Protein AF-A0A940TNP8-F1 (afdb_monomer)

Foldseek 3Di:
DDDDDDDDDPPPPPPPPPPPPPVVPQDLQAQWDWDWDQDVPPGIDIDTGHPLWDWDWDDVDPPAFIWIWTAGNDDGQDIDTDTDDDDDVPPPCPQPAVVQVVVQQVVVVVCCVFFPDNHWDWDWDDDPFKIKIKTKTAGPDDDVPDDRIDMDMDMRGD

pLDDT: mean 83.56, std 18.57, range [38.38, 98.62]

Sequence (158 aa):
MNMTRKPATSVFIMALLVTLLIASIGSAGGQKAIRKYPIPEHGTLELNVPAPWKGEIHKPRENMPPTIMFNPAQGNDFQVMIIVLWGKTGDQDFNNQEKVRTFVEKDGQKLLPNISETKIVLTEIKGVSYSGYYFSVTDKAPNPGEYRYMTRGAIGVG

Secondary structure (DSSP, 8-state):
---PPPPP-------------------SS--EEEEEEEETTTEEEEEEEETTSEEEEE-SSTTS--EEEEE-SSSSS--EEEE---PPTT-TTTT-HHHHHHHHHHHHHTTTTTBS-SS---EEEE-SSEEEEEEEEEBSSPPTTS-SEEEEEEEEE-

Mean predicted aligned error: 10.86 Å

Solvent-accessible surface area (backbone atoms only — not comparable to full-atom values): 10170 Å² total; per-residue (Å²): 136,89,83,86,80,80,83,82,84,80,81,79,77,80,77,79,78,76,76,79,76,72,72,73,78,72,54,89,80,47,68,68,40,81,45,78,43,81,38,87,101,72,53,66,52,75,44,83,39,48,55,67,47,44,74,48,77,48,61,93,46,96,91,48,61,46,33,38,36,37,33,47,74,64,83,73,91,50,77,46,78,45,70,58,82,81,58,62,93,87,49,82,63,58,59,33,66,68,56,43,44,52,51,40,51,58,57,46,60,71,42,46,91,54,31,68,51,94,68,82,63,80,44,80,43,82,55,98,73,34,42,32,30,32,36,72,51,36,48,67,75,56,57,93,93,54,74,46,67,48,74,52,60,46,68,32,71,126

Nearest PDB structures (foldseek):
  5iul-assembly1_B  TM=5.927E-01  e=4.037E+00  Bacillus subtilis subsp. subtilis str. 168
  5iuk-assembly2_E  TM=5.928E-01  e=5.627E+00  Bacillus subtilis subsp. subtilis str. 168
  3ehh-assembly1_A  TM=6.155E-01  e=7.422E+00  Bacillus subtilis
  3ehh-assembly1_B  TM=5.331E-01  e=5.324E+00  Bacillus subtilis
  6p4x-assembly3_C  TM=2.280E-01  e=6.286E+00  Saccharomyces cerev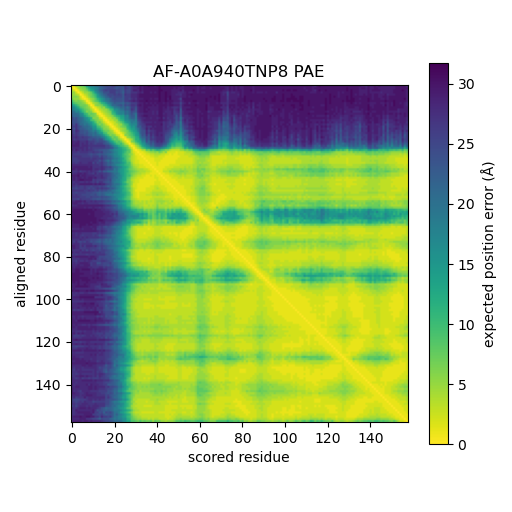isiae S288C

Structure (mmCIF, N/CA/C/O backbone):
data_AF-A0A940TNP8-F1
#
_entry.id   AF-A0A940TNP8-F1
#
loop_
_atom_site.group_PDB
_atom_site.id
_atom_site.type_symbol
_atom_site.label_atom_id
_atom_site.label_alt_id
_atom_site.label_comp_id
_atom_site.label_asym_id
_atom_site.label_entity_id
_atom_site.label_seq_id
_atom_site.pdbx_PDB_ins_code
_atom_site.Cartn_x
_atom_site.Cartn_y
_atom_site.Cartn_z
_atom_site.occupancy
_atom_site.B_iso_or_equiv
_atom_site.auth_seq_id
_atom_site.auth_comp_id
_atom_site.auth_asym_id
_atom_site.auth_atom_id
_atom_site.pdbx_PDB_model_num
ATOM 1 N N . MET A 1 1 ? -17.071 -84.063 44.717 1.00 42.75 1 MET A N 1
ATOM 2 C CA . MET A 1 1 ? -15.631 -83.946 44.409 1.00 42.75 1 MET A CA 1
ATOM 3 C C . MET A 1 1 ? -15.449 -82.690 43.572 1.00 42.75 1 MET A C 1
ATOM 5 O O . MET A 1 1 ? -15.920 -82.644 42.444 1.00 42.75 1 MET A O 1
ATOM 9 N N . ASN A 1 2 ? -14.925 -81.637 44.201 1.00 38.38 2 ASN A N 1
ATOM 10 C CA . ASN A 1 2 ? -14.745 -80.299 43.634 1.00 38.38 2 ASN A CA 1
ATOM 11 C C . ASN A 1 2 ? -13.625 -80.284 42.593 1.00 38.38 2 ASN A C 1
ATOM 13 O O . ASN A 1 2 ? -12.558 -80.825 42.863 1.00 38.38 2 ASN A O 1
ATOM 17 N N . MET A 1 3 ? -13.811 -79.553 41.492 1.00 41.44 3 MET A N 1
ATOM 18 C CA . MET A 1 3 ? -12.703 -78.863 40.825 1.00 41.44 3 MET A CA 1
ATOM 19 C C . MET A 1 3 ? -13.227 -77.656 40.041 1.00 41.44 3 MET A C 1
ATOM 21 O O . MET A 1 3 ? -13.706 -77.743 38.913 1.00 41.44 3 MET A O 1
ATOM 25 N N . THR A 1 4 ? -13.153 -76.515 40.715 1.00 50.84 4 THR A N 1
ATOM 26 C CA . THR A 1 4 ? -13.449 -75.160 40.255 1.00 50.84 4 THR A CA 1
ATOM 27 C C . THR A 1 4 ? -12.391 -74.724 39.234 1.00 50.84 4 THR A C 1
ATOM 29 O O . THR A 1 4 ? -11.201 -74.685 39.547 1.00 50.84 4 THR A O 1
ATOM 32 N N . ARG A 1 5 ? -12.803 -74.394 38.003 1.00 55.12 5 ARG A N 1
ATOM 33 C CA . ARG A 1 5 ? -11.928 -73.791 36.982 1.00 55.12 5 ARG A CA 1
ATOM 34 C C . ARG A 1 5 ? -11.797 -72.285 37.244 1.00 55.12 5 ARG A C 1
ATOM 36 O O . ARG A 1 5 ? -12.799 -71.600 37.416 1.00 55.12 5 ARG A O 1
ATOM 43 N N . LYS A 1 6 ? -10.557 -71.789 37.294 1.00 51.50 6 LYS A N 1
ATOM 44 C CA . LYS A 1 6 ? -10.220 -70.364 37.465 1.00 51.50 6 LYS A CA 1
ATOM 45 C C . LYS A 1 6 ? -10.647 -69.550 36.227 1.00 51.50 6 LYS A C 1
ATOM 47 O O . LYS A 1 6 ? -10.463 -70.049 35.117 1.00 51.50 6 LYS A O 1
ATOM 52 N N . PRO A 1 7 ? -11.152 -68.314 36.381 1.00 50.50 7 PRO A N 1
ATOM 53 C CA . PRO A 1 7 ? -11.416 -67.430 35.251 1.00 50.50 7 PRO A CA 1
ATOM 54 C C . PRO A 1 7 ? -10.108 -66.826 34.721 1.00 50.50 7 PRO A C 1
ATOM 56 O O . PRO A 1 7 ? -9.271 -66.354 35.491 1.00 50.50 7 PRO A O 1
ATOM 59 N N . ALA A 1 8 ? -9.934 -66.852 33.400 1.00 47.62 8 ALA A N 1
ATOM 60 C CA . ALA A 1 8 ? -8.864 -66.144 32.713 1.00 47.62 8 ALA A CA 1
ATOM 61 C C . ALA A 1 8 ? -9.221 -64.654 32.639 1.00 47.62 8 ALA A C 1
ATOM 63 O O . ALA A 1 8 ? -10.242 -64.273 32.069 1.00 47.62 8 ALA A O 1
ATOM 64 N N . THR A 1 9 ? -8.393 -63.815 33.251 1.00 42.09 9 THR A N 1
ATOM 65 C CA . THR A 1 9 ? -8.522 -62.359 33.245 1.00 42.09 9 THR A CA 1
ATOM 66 C C . THR A 1 9 ? -8.138 -61.833 31.861 1.00 42.09 9 THR A C 1
ATOM 68 O O . THR A 1 9 ? -6.959 -61.720 31.531 1.00 42.09 9 THR A O 1
ATOM 71 N N . SER A 1 10 ? -9.131 -61.533 31.024 1.00 43.47 10 SER A N 1
ATOM 72 C CA . SER A 1 10 ? -8.930 -60.807 29.769 1.00 43.47 10 SER A CA 1
ATOM 73 C C . SER A 1 10 ? -8.563 -59.356 30.079 1.00 43.47 10 SER A C 1
ATOM 75 O O . SER A 1 10 ? -9.418 -58.537 30.409 1.00 43.47 10 SER A O 1
ATOM 77 N N . VAL A 1 11 ? -7.273 -59.041 29.990 1.00 44.12 11 VAL A N 1
ATOM 78 C CA . VAL A 1 11 ? -6.763 -57.668 30.016 1.00 44.12 11 VAL A CA 1
ATOM 79 C C . VAL A 1 11 ? -7.155 -57.008 28.692 1.00 44.12 11 VAL A C 1
ATOM 81 O O . VAL A 1 11 ? -6.503 -57.199 27.668 1.00 44.12 11 VAL A O 1
ATOM 84 N N . PHE A 1 12 ? -8.262 -56.265 28.698 1.00 42.12 12 PHE A N 1
ATOM 85 C CA . PHE A 1 12 ? -8.633 -55.367 27.607 1.00 42.12 12 PHE A CA 1
ATOM 86 C C . PHE A 1 12 ? -7.661 -54.181 27.630 1.00 42.12 12 PHE A C 1
ATOM 88 O O . PHE A 1 12 ? -7.804 -53.251 28.424 1.00 42.12 12 PHE A O 1
ATOM 95 N N . ILE A 1 13 ? -6.624 -54.238 26.794 1.00 47.47 13 ILE A N 1
ATOM 96 C CA . ILE A 1 13 ? -5.728 -53.107 26.552 1.00 47.47 13 ILE A CA 1
ATOM 97 C C . ILE A 1 13 ? -6.548 -52.047 25.815 1.00 47.47 13 ILE A C 1
ATOM 99 O O . ILE A 1 13 ? -6.794 -52.138 24.614 1.00 47.47 13 ILE A O 1
ATOM 103 N N . MET A 1 14 ? -7.008 -51.056 26.573 1.00 40.34 14 MET A N 1
ATOM 104 C CA . MET A 1 14 ? -7.611 -49.826 26.082 1.00 40.34 14 MET A CA 1
ATOM 105 C C . MET A 1 14 ? -6.531 -49.032 25.336 1.00 40.34 14 MET A C 1
ATOM 107 O O . MET A 1 14 ? -5.849 -48.187 25.911 1.00 40.34 14 MET A O 1
ATOM 111 N N . ALA A 1 15 ? -6.327 -49.347 24.056 1.00 45.19 15 ALA A N 1
ATOM 112 C CA . ALA A 1 15 ? -5.528 -48.534 23.151 1.00 45.19 15 ALA A CA 1
ATOM 113 C C . ALA A 1 15 ? -6.305 -47.241 22.870 1.00 45.19 15 ALA A C 1
ATOM 115 O O . ALA A 1 15 ? -7.097 -47.151 21.933 1.00 45.19 15 ALA A O 1
ATOM 116 N N . LEU A 1 16 ? -6.115 -46.256 23.749 1.00 41.31 16 LEU A N 1
ATOM 117 C CA . LEU A 1 16 ? -6.561 -44.882 23.582 1.00 41.31 16 LEU A CA 1
ATOM 118 C C . LEU A 1 16 ? -5.819 -44.297 22.371 1.00 41.31 16 LEU A C 1
ATOM 120 O O . LEU A 1 16 ? -4.734 -43.731 22.491 1.00 41.31 16 LEU A O 1
ATOM 124 N N . LEU A 1 17 ? -6.383 -44.497 21.183 1.00 42.88 17 LEU A N 1
ATOM 125 C CA . LEU A 1 17 ? -5.919 -43.900 19.940 1.00 42.88 17 LEU A CA 1
ATOM 126 C C . LEU A 1 17 ? -6.333 -42.424 19.978 1.00 42.88 17 LEU A C 1
ATOM 128 O O . LEU A 1 17 ? -7.352 -42.018 19.428 1.00 42.88 17 LEU A O 1
ATOM 132 N N . VAL A 1 18 ? -5.564 -41.628 20.725 1.00 47.25 18 VAL A N 1
ATOM 133 C CA . VAL A 1 18 ? -5.615 -40.167 20.685 1.00 47.25 18 VAL A CA 1
ATOM 134 C C . VAL A 1 18 ? -5.100 -39.769 19.307 1.00 47.25 18 VAL A C 1
ATOM 136 O O . VAL A 1 18 ? -3.919 -39.486 19.119 1.00 47.25 18 VAL A O 1
ATOM 139 N N . THR A 1 19 ? -5.975 -39.803 18.301 1.00 50.22 19 THR A N 1
ATOM 140 C CA . THR A 1 19 ? -5.763 -39.048 17.070 1.00 50.22 19 THR A CA 1
ATOM 141 C C . THR A 1 19 ? -5.685 -37.590 17.474 1.00 50.22 19 THR A C 1
ATOM 143 O O . THR A 1 19 ? -6.694 -36.934 17.734 1.00 50.22 19 THR A O 1
ATOM 146 N N . LEU A 1 20 ? -4.448 -37.121 17.568 1.0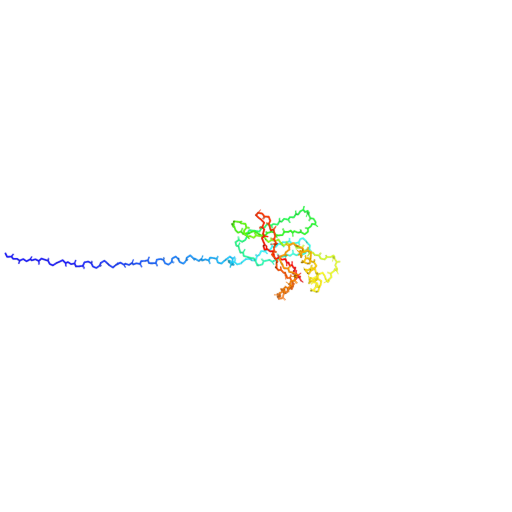0 46.88 20 LEU A N 1
ATOM 147 C CA . LEU A 1 20 ? -4.061 -35.732 17.643 1.00 46.88 20 LEU A CA 1
ATOM 148 C C . LEU A 1 20 ? -4.585 -35.052 16.364 1.00 46.88 20 LEU A C 1
ATOM 150 O O . LEU A 1 20 ? -3.876 -34.919 15.370 1.00 46.88 20 LEU A O 1
ATOM 154 N N . LEU A 1 21 ? -5.855 -34.644 16.365 1.00 47.34 21 LEU A N 1
ATOM 155 C CA . LEU A 1 21 ? -6.344 -33.585 15.492 1.00 47.34 21 LEU A CA 1
ATOM 156 C C . LEU A 1 21 ? -5.686 -32.301 15.996 1.00 47.34 21 LEU A C 1
ATOM 158 O O . LEU A 1 21 ? -6.301 -31.473 16.664 1.00 47.34 21 LEU A O 1
ATOM 162 N N . ILE A 1 22 ? -4.397 -32.145 15.689 1.00 50.75 22 ILE A N 1
ATOM 163 C CA . ILE A 1 22 ? -3.828 -30.818 15.535 1.00 50.75 22 ILE A CA 1
ATOM 164 C C . ILE A 1 22 ? -4.573 -30.263 14.326 1.00 50.75 22 ILE A C 1
ATOM 166 O O . ILE A 1 22 ? -4.172 -30.461 13.182 1.00 50.75 22 ILE A O 1
ATOM 170 N N . ALA A 1 23 ? -5.722 -29.639 14.582 1.00 49.34 23 ALA A N 1
ATOM 171 C CA . ALA A 1 23 ? -6.272 -28.676 13.662 1.00 49.34 23 ALA A CA 1
ATOM 172 C C . ALA A 1 23 ? -5.162 -27.646 13.498 1.00 49.34 23 ALA A C 1
ATOM 174 O O . ALA A 1 23 ? -4.888 -26.859 14.406 1.00 49.34 23 ALA A O 1
ATOM 175 N N . SER A 1 24 ? -4.445 -27.736 12.382 1.00 49.94 24 SER A N 1
ATOM 176 C CA . SER A 1 24 ? -3.542 -26.701 11.930 1.00 49.94 24 SER A CA 1
ATOM 177 C C . SER A 1 24 ? -4.398 -25.448 11.906 1.00 49.94 24 SER A C 1
ATOM 179 O O . SER A 1 24 ? -5.233 -25.280 11.017 1.00 49.94 24 SER A O 1
ATOM 181 N N . ILE A 1 25 ? -4.256 -24.601 12.924 1.00 52.94 25 ILE A N 1
ATOM 182 C CA . ILE A 1 25 ? -4.746 -23.236 12.871 1.00 52.94 25 ILE A CA 1
ATOM 183 C C . ILE A 1 25 ? -3.908 -22.637 11.753 1.00 52.94 25 ILE A C 1
ATOM 185 O O . ILE A 1 25 ? -2.760 -22.240 11.955 1.00 52.94 25 ILE A O 1
ATOM 189 N N . GLY A 1 26 ? -4.429 -22.742 10.531 1.00 47.91 26 GLY A N 1
ATOM 190 C CA . GLY A 1 26 ? -3.811 -22.197 9.349 1.00 47.91 26 GLY A CA 1
ATOM 191 C C . GLY A 1 26 ? -3.699 -20.716 9.613 1.00 47.91 26 GLY A C 1
ATOM 192 O O . GLY A 1 26 ? -4.697 -20.001 9.564 1.00 47.91 26 GLY A O 1
ATOM 193 N N . SER A 1 27 ? -2.493 -20.266 9.959 1.00 51.41 27 SER A N 1
ATOM 194 C CA . SER A 1 27 ? -2.184 -18.849 9.944 1.00 51.41 27 SER A CA 1
ATOM 195 C C . SER A 1 27 ? -2.668 -18.321 8.603 1.00 51.41 27 SER A C 1
ATOM 197 O O . SER A 1 27 ? -2.347 -18.894 7.561 1.00 51.41 27 SER A O 1
ATOM 199 N N . ALA A 1 28 ? -3.424 -17.225 8.618 1.00 55.06 28 ALA A N 1
ATOM 200 C CA . ALA A 1 28 ? -3.859 -16.541 7.403 1.00 55.06 28 ALA A CA 1
ATOM 201 C C . ALA A 1 28 ? -2.677 -16.178 6.465 1.00 55.06 28 ALA A C 1
ATOM 203 O O . ALA A 1 28 ? -2.882 -15.862 5.296 1.00 55.06 28 ALA A O 1
ATOM 204 N N . GLY A 1 29 ? -1.428 -16.298 6.942 1.00 54.88 29 GLY A N 1
ATOM 205 C CA . GLY A 1 29 ? -0.207 -16.420 6.142 1.00 54.88 29 GLY A CA 1
ATOM 206 C C . GLY A 1 29 ? 0.037 -17.829 5.582 1.00 54.88 29 GLY A C 1
ATOM 207 O O . GLY A 1 29 ? 1.097 -18.402 5.822 1.00 54.88 29 GLY A O 1
ATOM 208 N N . GLY A 1 30 ? -0.934 -18.388 4.853 1.00 63.88 30 GLY A N 1
ATOM 209 C CA . GLY A 1 30 ? -0.783 -19.664 4.144 1.00 63.88 30 GLY A CA 1
ATOM 210 C C . GLY A 1 30 ? 0.316 -19.633 3.069 1.00 63.88 30 GLY A C 1
ATOM 211 O O . GLY A 1 30 ? 0.894 -18.581 2.785 1.00 63.88 30 GLY A O 1
ATOM 212 N N . GLN A 1 31 ? 0.590 -20.795 2.457 1.00 86.00 31 GLN A N 1
ATOM 213 C CA . GLN A 1 31 ? 1.526 -20.945 1.332 1.00 86.00 31 GLN A CA 1
ATOM 214 C C . GLN A 1 31 ? 1.372 -19.781 0.345 1.00 86.00 31 GLN A C 1
ATOM 216 O O . GLN A 1 31 ? 0.259 -19.474 -0.080 1.00 86.00 31 GLN A O 1
ATOM 221 N N . LYS A 1 32 ? 2.472 -19.108 0.000 1.00 91.88 32 LYS A N 1
ATOM 222 C CA . LYS A 1 32 ? 2.451 -18.020 -0.982 1.00 91.88 32 LYS A CA 1
ATOM 223 C C . LYS A 1 32 ? 2.675 -18.557 -2.392 1.00 91.88 32 LYS A C 1
ATOM 225 O O . LYS A 1 32 ? 3.301 -19.600 -2.571 1.00 91.88 32 LYS A O 1
ATOM 230 N N . ALA A 1 33 ? 2.172 -17.830 -3.379 1.00 93.56 33 ALA A N 1
ATOM 231 C CA . ALA A 1 33 ? 2.376 -18.110 -4.789 1.00 93.56 33 ALA A CA 1
ATOM 232 C C . ALA A 1 33 ? 2.698 -16.814 -5.541 1.00 93.56 33 ALA A C 1
ATOM 234 O O . ALA A 1 33 ? 2.121 -15.758 -5.262 1.00 93.56 33 ALA A O 1
ATOM 235 N N . ILE A 1 34 ? 3.596 -16.912 -6.522 1.00 95.62 34 ILE A N 1
ATOM 236 C CA . ILE A 1 34 ? 3.890 -15.813 -7.443 1.00 95.62 34 ILE A CA 1
ATOM 237 C C . ILE A 1 34 ? 2.750 -15.726 -8.458 1.00 95.62 34 ILE A C 1
ATOM 239 O O . ILE A 1 34 ? 2.492 -16.678 -9.195 1.00 95.62 34 ILE A O 1
ATOM 243 N N . ARG A 1 35 ? 2.073 -14.578 -8.507 1.00 94.00 35 ARG A N 1
ATOM 244 C CA . ARG A 1 35 ? 1.070 -14.245 -9.525 1.00 94.00 35 ARG A CA 1
ATOM 245 C C . ARG A 1 35 ? 1.642 -13.223 -10.489 1.00 94.00 35 ARG A C 1
ATOM 247 O O . ARG A 1 35 ? 2.266 -12.260 -10.052 1.00 94.00 35 ARG A O 1
ATOM 254 N N . LYS A 1 36 ? 1.413 -13.435 -11.783 1.00 93.38 36 LYS A N 1
ATOM 255 C CA . LYS A 1 36 ? 1.946 -12.599 -12.860 1.00 93.38 36 LYS A CA 1
ATOM 256 C C . LYS A 1 36 ? 0.820 -11.829 -13.535 1.00 93.38 36 LYS A C 1
ATOM 258 O O . LYS A 1 36 ? -0.191 -12.422 -13.904 1.00 93.38 36 LYS A O 1
ATOM 263 N N . TYR A 1 37 ? 1.019 -10.531 -13.710 1.00 89.94 37 TYR A N 1
ATOM 264 C CA . TYR A 1 37 ? 0.054 -9.619 -14.309 1.00 89.94 37 TYR A CA 1
ATOM 265 C C . TYR A 1 37 ? 0.725 -8.867 -15.462 1.00 89.94 37 TYR A C 1
ATOM 267 O O . TYR A 1 37 ? 1.591 -8.029 -15.203 1.00 89.94 37 TYR A O 1
ATOM 275 N N . PRO A 1 38 ? 0.377 -9.154 -16.728 1.00 87.75 38 PRO A N 1
ATOM 276 C CA . PRO A 1 38 ? 0.929 -8.419 -17.856 1.00 87.75 38 PRO A CA 1
ATOM 277 C C . PRO A 1 38 ? 0.391 -6.986 -17.851 1.00 87.75 38 PRO A C 1
ATOM 279 O O . PRO A 1 38 ? -0.824 -6.761 -17.811 1.00 87.75 38 PRO A O 1
ATOM 282 N N . ILE A 1 39 ? 1.307 -6.025 -17.889 1.00 84.31 39 ILE A N 1
ATOM 283 C CA . ILE A 1 39 ? 1.015 -4.598 -17.970 1.00 84.31 39 ILE A CA 1
ATOM 284 C C . ILE A 1 39 ? 1.349 -4.172 -19.403 1.00 84.31 39 ILE A C 1
ATOM 286 O O . ILE A 1 39 ? 2.522 -4.239 -19.781 1.00 84.31 39 ILE A O 1
ATOM 290 N N . PRO A 1 40 ? 0.346 -3.804 -20.227 1.00 80.56 40 PRO A N 1
ATOM 291 C CA . PRO A 1 40 ? 0.572 -3.432 -21.623 1.00 80.56 40 PRO A CA 1
ATOM 292 C C . PRO A 1 40 ? 1.709 -2.419 -21.741 1.00 80.56 40 PRO A C 1
ATOM 294 O O . PRO A 1 40 ? 1.726 -1.455 -20.987 1.00 80.56 40 PRO A O 1
ATOM 297 N N . GLU A 1 41 ? 2.675 -2.685 -22.624 1.00 83.81 41 GLU A N 1
ATOM 298 C CA . GLU A 1 41 ? 3.842 -1.821 -22.894 1.00 83.81 41 GLU A CA 1
ATOM 299 C C . GLU A 1 41 ? 4.814 -1.591 -21.714 1.00 83.81 41 GLU A C 1
ATOM 301 O O . GLU A 1 41 ? 5.855 -0.961 -21.888 1.00 83.81 41 GLU A O 1
ATOM 306 N N . HIS A 1 42 ? 4.543 -2.163 -20.534 1.00 84.56 42 HIS A N 1
ATOM 307 C CA . HIS A 1 42 ? 5.316 -1.938 -19.304 1.00 84.56 42 HIS A CA 1
ATOM 308 C C . HIS A 1 42 ? 5.818 -3.233 -18.639 1.00 84.56 42 HIS A C 1
ATOM 310 O O . HIS A 1 42 ? 6.340 -3.209 -17.527 1.00 84.56 42 HIS A O 1
ATOM 316 N N . GLY A 1 43 ? 5.689 -4.377 -19.317 1.00 87.50 43 GLY A N 1
ATOM 317 C CA . GLY A 1 43 ? 6.230 -5.660 -18.868 1.00 87.50 43 GLY A CA 1
ATOM 318 C C . GLY A 1 43 ? 5.243 -6.485 -18.042 1.00 87.50 43 GLY A C 1
ATOM 319 O O . GLY A 1 43 ? 4.055 -6.558 -18.347 1.00 87.50 43 GLY A O 1
ATOM 320 N N . THR A 1 44 ? 5.741 -7.197 -17.032 1.00 91.00 44 THR A N 1
ATOM 321 C CA . THR A 1 44 ? 4.928 -8.071 -16.173 1.00 91.00 44 THR A CA 1
ATOM 322 C C . THR A 1 44 ? 5.170 -7.729 -14.715 1.00 91.00 44 THR A C 1
ATOM 324 O O . THR A 1 44 ? 6.301 -7.791 -14.244 1.00 91.00 44 THR A O 1
ATOM 327 N N . LEU A 1 45 ? 4.098 -7.414 -13.990 1.00 90.94 45 LEU A N 1
ATOM 328 C CA . LEU A 1 45 ? 4.138 -7.271 -12.543 1.00 90.94 45 LEU A CA 1
ATOM 329 C C . LEU A 1 45 ? 4.027 -8.654 -11.895 1.00 90.94 45 LEU A C 1
ATOM 331 O O . LEU A 1 45 ? 3.048 -9.373 -12.109 1.00 90.94 45 LEU A O 1
ATOM 335 N N . GLU A 1 46 ? 5.012 -9.011 -11.077 1.00 93.25 46 GLU A N 1
ATOM 336 C CA . GLU A 1 46 ? 5.005 -10.241 -10.288 1.00 93.25 46 GLU A CA 1
ATOM 337 C C . GLU A 1 46 ? 4.732 -9.932 -8.815 1.00 93.25 46 GLU A C 1
ATOM 339 O O . GLU A 1 46 ? 5.402 -9.104 -8.202 1.00 93.25 46 GLU A O 1
ATOM 344 N N . LEU A 1 47 ? 3.742 -10.610 -8.232 1.00 93.06 47 LEU A N 1
ATOM 345 C CA . LEU A 1 47 ? 3.342 -10.426 -6.839 1.00 93.06 47 LEU A CA 1
ATOM 346 C C . LEU A 1 47 ? 3.409 -11.753 -6.085 1.00 93.06 47 LEU A C 1
ATOM 348 O O . LEU A 1 47 ? 2.739 -12.718 -6.455 1.00 93.06 47 LEU A O 1
ATOM 352 N N . ASN A 1 48 ? 4.178 -11.790 -4.996 1.00 93.06 48 ASN A N 1
ATOM 353 C CA . ASN A 1 48 ? 4.251 -12.936 -4.090 1.00 93.06 48 ASN A CA 1
ATOM 354 C C . ASN A 1 48 ? 3.181 -12.817 -2.990 1.00 93.06 48 ASN A C 1
ATOM 356 O O . ASN A 1 48 ? 3.419 -12.223 -1.934 1.00 93.06 48 ASN A O 1
ATOM 360 N N . VAL A 1 49 ? 1.991 -13.359 -3.251 1.00 94.06 49 VAL A N 1
ATOM 361 C CA . VAL A 1 49 ? 0.799 -13.210 -2.395 1.00 94.06 49 VAL A CA 1
ATOM 362 C C . VAL A 1 49 ? 0.377 -14.545 -1.781 1.00 94.06 49 VAL A C 1
ATOM 364 O O . VAL A 1 49 ? 0.706 -15.597 -2.335 1.00 94.06 49 VAL A O 1
ATOM 367 N N . PRO A 1 50 ? -0.366 -14.558 -0.659 1.00 94.25 50 PRO A N 1
ATOM 368 C CA . PRO A 1 50 ? -0.940 -15.794 -0.138 1.00 94.25 50 PRO A CA 1
ATOM 369 C C . PRO A 1 50 ? -1.793 -16.506 -1.198 1.00 94.25 50 PRO A C 1
ATOM 371 O O . PRO A 1 50 ? -2.704 -15.921 -1.786 1.00 94.25 50 PRO A O 1
ATOM 374 N N . ALA A 1 51 ? -1.515 -17.791 -1.428 1.00 93.56 51 ALA A N 1
ATOM 375 C CA . ALA A 1 51 ? -2.249 -18.633 -2.365 1.00 93.56 51 ALA A CA 1
ATOM 376 C C . ALA A 1 51 ? -3.777 -18.617 -2.159 1.00 93.56 51 ALA A C 1
ATOM 378 O O . ALA A 1 51 ? -4.472 -18.542 -3.172 1.00 93.56 51 ALA A O 1
ATOM 379 N N . PRO A 1 52 ? -4.329 -18.621 -0.922 1.00 92.81 52 PRO A N 1
ATOM 380 C CA . PRO A 1 52 ? -5.781 -18.655 -0.741 1.00 92.81 52 PRO A CA 1
ATOM 381 C C . PRO A 1 52 ? -6.504 -17.356 -1.136 1.00 92.81 52 PRO A C 1
ATOM 383 O O . PRO A 1 52 ? -7.728 -17.355 -1.216 1.00 92.81 52 PRO A O 1
ATOM 386 N N . TRP A 1 53 ? -5.802 -16.243 -1.374 1.00 94.44 53 TRP A N 1
ATOM 387 C CA . TRP A 1 53 ? -6.461 -14.984 -1.736 1.00 94.44 53 TRP A CA 1
ATOM 388 C C . TRP A 1 53 ? -7.113 -15.075 -3.119 1.00 94.44 53 TRP A C 1
ATOM 390 O O . TRP A 1 53 ? -6.491 -15.507 -4.088 1.00 94.44 53 TRP A O 1
ATOM 400 N N . LYS A 1 54 ? -8.356 -14.628 -3.267 1.00 93.56 54 LYS A N 1
ATOM 401 C CA . LYS A 1 54 ? -9.014 -14.531 -4.579 1.00 93.56 54 LYS A CA 1
ATOM 402 C C . LYS A 1 54 ? -8.577 -13.234 -5.243 1.00 93.56 54 LYS A C 1
ATOM 404 O O . LYS A 1 54 ? -8.669 -12.190 -4.610 1.00 93.56 54 LYS A O 1
ATOM 409 N N . GLY A 1 55 ? -8.037 -13.313 -6.459 1.00 90.88 55 GLY A N 1
ATOM 410 C CA . GLY A 1 55 ? -7.494 -12.160 -7.180 1.00 90.88 55 GLY A CA 1
ATOM 411 C C . GLY A 1 55 ? -8.266 -11.887 -8.463 1.00 90.88 55 GLY A C 1
ATOM 412 O O . GLY A 1 55 ? -8.501 -12.820 -9.226 1.00 90.88 55 GLY A O 1
ATOM 413 N N . GLU A 1 56 ? -8.613 -10.630 -8.710 1.00 90.62 56 GLU A N 1
ATOM 414 C CA . GLU A 1 56 ? -9.320 -10.180 -9.912 1.00 90.62 56 GLU A CA 1
ATOM 415 C C . GLU A 1 56 ? -8.664 -8.911 -10.462 1.00 90.62 56 GLU A C 1
ATOM 417 O O . GLU A 1 56 ? -8.100 -8.114 -9.712 1.00 90.62 56 GLU A O 1
ATOM 422 N N . ILE A 1 57 ? -8.716 -8.719 -11.780 1.00 88.19 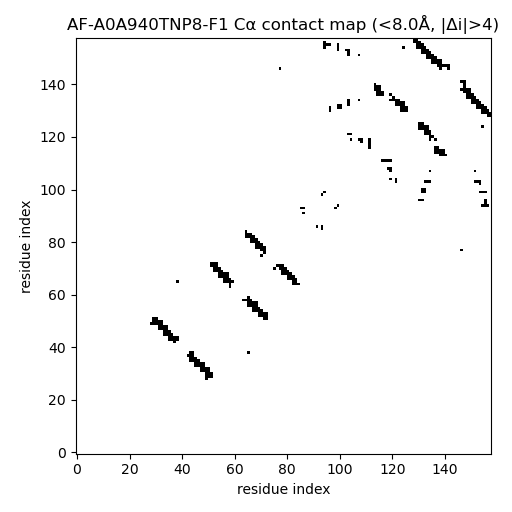57 ILE A N 1
ATOM 423 C CA . ILE A 1 57 ? -8.219 -7.500 -12.422 1.00 88.19 57 ILE A CA 1
ATOM 424 C C . ILE A 1 57 ? -9.422 -6.667 -12.840 1.00 88.19 57 ILE A C 1
ATOM 426 O O . ILE A 1 57 ? -10.184 -7.065 -13.719 1.00 88.19 57 ILE A O 1
ATOM 430 N N . HIS A 1 58 ? -9.550 -5.484 -12.256 1.00 85.06 58 HIS A N 1
ATOM 431 C CA . HIS A 1 58 ? -10.520 -4.491 -12.673 1.00 85.06 58 HIS A CA 1
ATOM 432 C C . HIS A 1 58 ? -9.849 -3.479 -13.609 1.00 85.06 58 HIS A C 1
ATOM 434 O O . HIS A 1 58 ? -8.923 -2.766 -13.216 1.00 85.06 58 HIS A O 1
ATOM 440 N N . LYS A 1 59 ? -10.312 -3.413 -14.862 1.00 78.50 59 LYS A N 1
ATOM 441 C CA . LYS A 1 59 ? -9.885 -2.412 -15.850 1.00 78.50 59 LYS A CA 1
ATOM 442 C C . LYS A 1 59 ? -11.071 -1.505 -16.169 1.00 78.50 59 LYS A C 1
ATOM 444 O O . LYS A 1 59 ? -11.936 -1.918 -16.937 1.00 78.50 59 LYS A O 1
ATOM 449 N N . PRO A 1 60 ? -11.140 -0.287 -15.605 1.00 69.31 60 PRO A N 1
ATOM 450 C CA . PRO A 1 60 ? -12.288 0.583 -15.835 1.00 69.31 60 PRO A CA 1
ATOM 451 C C . PRO A 1 60 ? -12.371 1.063 -17.294 1.00 69.31 60 PRO A C 1
ATOM 453 O O . PRO A 1 60 ? -13.467 1.332 -17.778 1.00 69.31 60 PRO A O 1
ATOM 456 N N . ARG A 1 61 ? -11.228 1.184 -17.994 1.00 72.69 61 ARG A N 1
ATOM 457 C CA . ARG A 1 61 ? -11.101 1.533 -19.425 1.00 72.69 61 ARG A CA 1
ATOM 458 C C . ARG A 1 61 ? -9.825 0.915 -20.009 1.00 72.69 61 ARG A C 1
ATOM 460 O O . ARG A 1 61 ? -8.896 0.632 -19.259 1.00 72.69 61 ARG A O 1
ATOM 467 N N . GLU A 1 62 ? -9.767 0.766 -21.333 1.00 68.62 62 GLU A N 1
ATOM 468 C CA . GLU A 1 62 ? -8.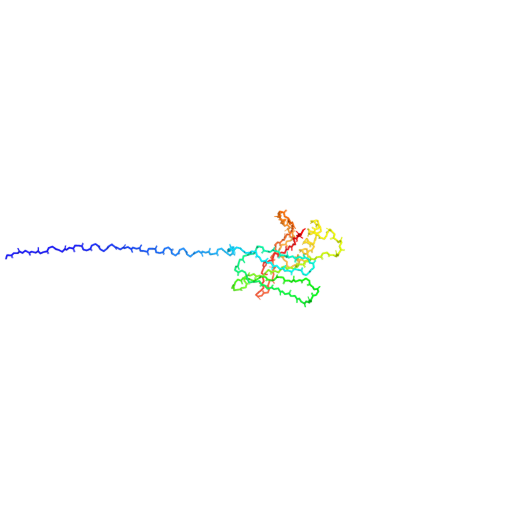667 0.097 -22.055 1.00 68.62 62 GLU A CA 1
ATOM 469 C C . GLU A 1 62 ? -7.286 0.754 -21.841 1.00 68.62 62 GLU A C 1
ATOM 471 O O . GLU A 1 62 ? -6.292 0.046 -21.718 1.00 68.62 62 GLU A O 1
ATOM 476 N N . ASN A 1 63 ? -7.240 2.080 -21.652 1.00 67.31 63 ASN A N 1
ATOM 477 C CA . ASN A 1 63 ? -6.002 2.864 -21.487 1.00 67.31 63 ASN A CA 1
ATOM 478 C C . ASN A 1 63 ? -5.740 3.344 -20.045 1.00 67.31 63 ASN A C 1
ATOM 480 O O . ASN A 1 63 ? -5.031 4.327 -19.838 1.00 67.31 63 ASN A O 1
ATOM 484 N N . MET A 1 64 ? -6.359 2.717 -19.043 1.00 70.38 64 MET A N 1
ATOM 485 C CA . MET A 1 64 ? -6.155 3.070 -17.633 1.00 70.38 64 MET A CA 1
ATOM 486 C C . MET A 1 64 ? -5.344 1.990 -16.908 1.00 70.38 64 MET A C 1
ATOM 488 O O . MET A 1 64 ? -5.494 0.806 -17.227 1.00 70.38 64 MET A O 1
ATOM 492 N N . PRO A 1 65 ? -4.547 2.370 -15.891 1.00 71.38 65 PRO A N 1
ATOM 493 C CA . PRO A 1 65 ? -3.970 1.443 -14.929 1.00 71.38 65 PRO A CA 1
ATOM 494 C C . PRO A 1 65 ? -4.948 0.349 -14.491 1.00 71.38 65 PRO A C 1
ATOM 496 O O . PRO A 1 65 ? -6.049 0.676 -14.033 1.00 71.38 65 PRO A O 1
ATOM 499 N N . PRO A 1 66 ? -4.586 -0.943 -14.606 1.00 84.56 66 PRO A N 1
ATOM 500 C CA . PRO A 1 66 ? -5.385 -1.989 -14.000 1.00 84.56 66 PRO A CA 1
ATOM 501 C C . PRO A 1 66 ? -5.329 -1.850 -12.476 1.00 84.56 66 PRO A C 1
ATOM 503 O O . PRO A 1 66 ? -4.262 -1.622 -11.899 1.00 84.56 66 PRO A O 1
ATOM 506 N N . THR A 1 67 ? -6.473 -2.055 -11.831 1.00 91.12 67 THR A N 1
ATOM 507 C CA . THR A 1 67 ? -6.536 -2.289 -10.390 1.00 91.12 67 THR A CA 1
ATOM 508 C C . THR A 1 67 ? -6.606 -3.789 -10.162 1.00 91.12 67 THR A C 1
ATOM 510 O O . THR A 1 67 ? -7.577 -4.438 -10.546 1.00 91.12 67 THR A O 1
ATOM 513 N N . ILE A 1 68 ? -5.584 -4.358 -9.535 1.00 93.81 68 ILE A N 1
ATOM 514 C CA . ILE A 1 68 ? -5.596 -5.749 -9.083 1.00 93.81 68 ILE A CA 1
ATOM 515 C C . ILE A 1 68 ? -6.232 -5.762 -7.697 1.00 93.81 68 ILE A C 1
ATOM 517 O O . ILE A 1 68 ? -5.740 -5.104 -6.779 1.00 93.81 68 ILE A O 1
ATOM 521 N N . MET A 1 69 ? -7.327 -6.494 -7.546 1.00 95.31 69 MET A N 1
ATOM 522 C CA . MET A 1 69 ? -8.056 -6.627 -6.291 1.00 95.31 69 MET A CA 1
ATOM 523 C C . MET A 1 69 ? -7.811 -8.008 -5.695 1.00 95.31 69 MET A C 1
ATOM 525 O O . MET A 1 69 ? -7.934 -9.006 -6.402 1.00 95.31 69 MET A O 1
ATOM 529 N N . PHE A 1 70 ? -7.499 -8.073 -4.401 1.00 96.12 70 PHE A N 1
ATOM 530 C CA . PHE A 1 70 ? -7.487 -9.321 -3.643 1.00 96.12 70 PHE A CA 1
ATOM 531 C C . PHE A 1 70 ? -8.508 -9.297 -2.516 1.00 96.12 70 PHE A C 1
ATOM 533 O O . PHE A 1 70 ? -8.584 -8.335 -1.754 1.00 96.12 70 PHE A O 1
ATOM 540 N N . ASN A 1 71 ? -9.225 -10.405 -2.380 1.00 95.38 71 ASN A N 1
ATOM 541 C CA . ASN A 1 71 ? -10.164 -10.673 -1.300 1.00 95.38 71 ASN A CA 1
ATOM 542 C C . ASN A 1 71 ? -9.748 -11.970 -0.579 1.00 95.38 71 ASN A C 1
ATOM 544 O O . ASN A 1 71 ? -9.023 -12.796 -1.159 1.00 95.38 71 ASN A O 1
ATOM 548 N N . PRO A 1 72 ? -10.194 -12.197 0.667 1.00 94.50 72 PRO A N 1
ATOM 549 C CA . PRO A 1 72 ? -9.991 -13.473 1.338 1.00 94.50 72 PRO A CA 1
ATOM 550 C C . PRO A 1 72 ? -10.629 -14.625 0.550 1.00 94.50 72 PRO A C 1
ATOM 552 O O . PRO A 1 72 ? -11.504 -14.439 -0.298 1.00 94.50 72 PRO A O 1
ATOM 555 N N . ALA A 1 73 ? -10.203 -15.854 0.849 1.00 92.31 73 ALA A N 1
ATOM 556 C CA . ALA A 1 73 ? -10.812 -17.048 0.262 1.00 92.31 73 ALA A CA 1
ATOM 557 C C . ALA A 1 73 ? -12.321 -17.122 0.558 1.00 92.31 73 ALA A C 1
ATOM 559 O O . ALA A 1 73 ? -13.105 -17.575 -0.281 1.00 92.31 73 ALA A O 1
ATOM 560 N N . GLN A 1 74 ? -12.712 -16.692 1.758 1.00 91.06 74 GLN A N 1
ATOM 561 C CA . GLN A 1 74 ? -14.068 -16.720 2.299 1.00 91.06 74 GLN A CA 1
ATOM 562 C C . GLN A 1 74 ? -14.281 -15.496 3.197 1.00 91.06 74 GLN A C 1
ATOM 564 O O . GLN A 1 74 ? -13.315 -14.972 3.745 1.00 91.06 74 GLN A O 1
ATOM 569 N N . GLY A 1 75 ? -15.534 -15.073 3.366 1.00 92.50 75 GLY A N 1
ATOM 570 C CA . GLY A 1 75 ? -15.866 -13.891 4.163 1.00 92.50 75 GLY A CA 1
ATOM 571 C C . GLY A 1 75 ? -15.448 -12.583 3.489 1.00 92.50 75 GLY A C 1
ATOM 572 O O . GLY A 1 75 ? -15.281 -12.521 2.270 1.00 92.50 75 GLY A O 1
ATOM 573 N N . ASN A 1 76 ? -15.309 -11.534 4.293 1.00 92.25 76 ASN A N 1
ATOM 574 C CA . ASN A 1 76 ? -15.037 -10.171 3.842 1.00 92.25 76 ASN A CA 1
ATOM 575 C C . ASN A 1 76 ? -14.012 -9.451 4.730 1.00 92.25 76 ASN A C 1
ATOM 577 O O . ASN A 1 76 ? -14.000 -8.228 4.754 1.00 92.25 76 ASN A O 1
ATOM 581 N N . ASP A 1 77 ? -13.148 -10.197 5.421 1.00 92.06 77 ASP A N 1
ATOM 582 C CA . ASP A 1 77 ? -12.246 -9.689 6.466 1.00 92.06 77 ASP A CA 1
ATOM 583 C C . ASP A 1 77 ? -11.246 -8.628 5.981 1.00 92.06 77 ASP A C 1
ATOM 585 O O . ASP A 1 77 ? -10.769 -7.815 6.771 1.00 92.06 77 ASP A O 1
ATOM 589 N N . PHE A 1 78 ? -10.914 -8.623 4.687 1.00 95.00 78 PHE A N 1
ATOM 590 C CA . PHE A 1 78 ? -10.056 -7.607 4.083 1.00 95.00 78 PHE A CA 1
ATOM 591 C C . PHE A 1 78 ? -10.358 -7.414 2.595 1.00 95.00 78 PHE A C 1
ATOM 593 O O . PHE A 1 78 ? -10.901 -8.297 1.930 1.00 95.00 78 PHE A O 1
ATOM 600 N N . GLN A 1 79 ? -9.886 -6.292 2.058 1.00 95.94 79 GLN A N 1
ATOM 601 C CA . GLN A 1 79 ? -9.728 -6.077 0.627 1.00 95.94 79 GLN A CA 1
ATOM 602 C C . GLN A 1 79 ? -8.390 -5.380 0.367 1.00 95.94 79 GLN A C 1
ATOM 604 O O . GLN A 1 79 ? -8.037 -4.418 1.045 1.00 95.94 79 GLN A O 1
ATOM 609 N N . VAL A 1 80 ? -7.635 -5.869 -0.616 1.00 96.69 80 VAL A N 1
ATOM 610 C CA . VAL A 1 80 ? -6.390 -5.241 -1.079 1.00 96.69 80 VAL A CA 1
ATOM 611 C C . VAL A 1 80 ? -6.597 -4.742 -2.497 1.00 96.69 80 VAL A C 1
ATOM 613 O O . VAL A 1 80 ? -7.081 -5.486 -3.345 1.00 96.69 80 VAL A O 1
ATOM 616 N N . MET A 1 81 ? -6.191 -3.505 -2.768 1.00 96.25 81 MET A N 1
ATOM 617 C CA . MET A 1 81 ? -6.225 -2.910 -4.102 1.00 96.25 81 MET A CA 1
ATOM 618 C C . MET A 1 81 ? -4.823 -2.453 -4.487 1.00 96.25 81 MET A C 1
ATOM 620 O O . MET A 1 81 ? -4.192 -1.690 -3.759 1.00 96.25 81 MET A O 1
ATOM 624 N N . ILE A 1 82 ? -4.340 -2.911 -5.638 1.00 95.06 82 ILE A N 1
ATOM 625 C CA . ILE A 1 82 ? -3.042 -2.527 -6.195 1.00 95.06 82 ILE A CA 1
ATOM 626 C C . ILE A 1 82 ? -3.292 -1.853 -7.534 1.00 95.06 82 ILE A C 1
ATOM 628 O O . ILE A 1 82 ? -3.766 -2.488 -8.473 1.00 95.06 82 ILE A O 1
ATOM 632 N N . ILE A 1 83 ? -2.969 -0.566 -7.611 1.00 92.12 83 ILE A N 1
ATOM 633 C CA . ILE A 1 83 ? -3.067 0.228 -8.835 1.00 92.12 83 ILE A CA 1
ATOM 634 C C . ILE A 1 83 ? -1.660 0.361 -9.407 1.00 92.12 83 ILE A C 1
ATOM 636 O O . ILE A 1 83 ? -0.760 0.850 -8.725 1.00 92.12 83 ILE A O 1
ATOM 640 N N . VAL A 1 84 ? -1.468 -0.078 -10.649 1.00 89.38 84 VAL A N 1
ATOM 641 C CA . VAL A 1 84 ? -0.158 -0.021 -11.311 1.00 89.38 84 VAL A CA 1
ATOM 642 C C . VAL A 1 84 ? -0.002 1.315 -12.023 1.00 89.38 84 VAL A C 1
ATOM 644 O O . VAL A 1 84 ? -0.594 1.525 -13.074 1.00 89.38 84 VAL A O 1
ATOM 647 N N . LEU A 1 85 ? 0.782 2.225 -11.453 1.00 88.44 85 LEU A N 1
ATOM 648 C CA . LEU A 1 85 ? 1.061 3.528 -12.055 1.00 88.44 85 LEU A CA 1
ATOM 649 C C . LEU A 1 85 ? 2.385 3.497 -12.824 1.00 88.44 85 LEU A C 1
ATOM 651 O O . LEU A 1 85 ? 3.311 2.788 -12.438 1.00 88.44 85 LEU A O 1
ATOM 655 N N . TRP A 1 86 ? 2.483 4.307 -13.875 1.00 85.75 86 TRP A N 1
ATOM 656 C CA . TRP A 1 86 ? 3.711 4.509 -14.641 1.00 85.75 86 TRP A CA 1
ATOM 657 C C . TRP A 1 86 ? 3.921 5.992 -14.950 1.00 85.75 86 TRP A C 1
ATOM 659 O O . TRP A 1 86 ? 2.967 6.773 -15.047 1.00 85.75 86 TRP A O 1
ATOM 669 N N . GLY A 1 87 ? 5.189 6.377 -15.085 1.00 83.19 87 GLY A N 1
ATOM 670 C CA . GLY A 1 87 ? 5.582 7.719 -15.495 1.00 83.19 87 GLY A CA 1
ATOM 671 C C . GLY A 1 87 ? 5.293 7.977 -16.968 1.00 83.19 87 GLY A C 1
ATOM 672 O O . GLY A 1 87 ? 5.027 7.064 -17.752 1.00 83.19 87 GLY A O 1
ATOM 673 N N . LYS A 1 88 ? 5.372 9.247 -17.365 1.00 83.31 88 LYS A N 1
ATOM 674 C CA . LYS A 1 88 ? 5.398 9.597 -18.791 1.00 83.31 88 LYS A CA 1
ATOM 675 C C . LYS A 1 88 ? 6.654 9.004 -19.431 1.00 83.31 88 LYS A C 1
ATOM 677 O O . LYS A 1 88 ? 7.675 8.857 -18.763 1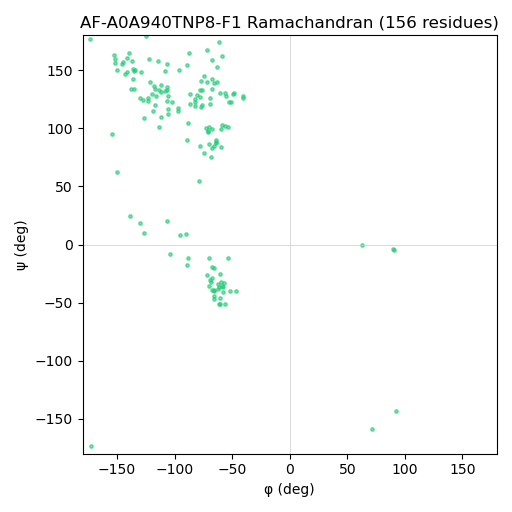.00 83.31 88 LYS A O 1
ATOM 682 N N . THR A 1 89 ? 6.604 8.719 -20.730 1.00 78.56 89 THR A N 1
ATOM 683 C CA . THR A 1 89 ? 7.776 8.249 -21.480 1.00 78.56 89 THR A CA 1
ATOM 684 C C . THR A 1 89 ? 8.973 9.175 -21.244 1.00 78.56 89 THR A C 1
ATOM 686 O O . THR A 1 89 ? 8.879 10.377 -21.487 1.00 78.56 89 THR A O 1
ATOM 689 N N . GLY A 1 90 ? 10.082 8.613 -20.754 1.00 76.50 90 GLY A N 1
ATOM 690 C CA . GLY A 1 90 ? 11.308 9.353 -20.430 1.00 76.50 90 GLY A CA 1
ATOM 691 C C . GLY A 1 90 ? 11.404 9.89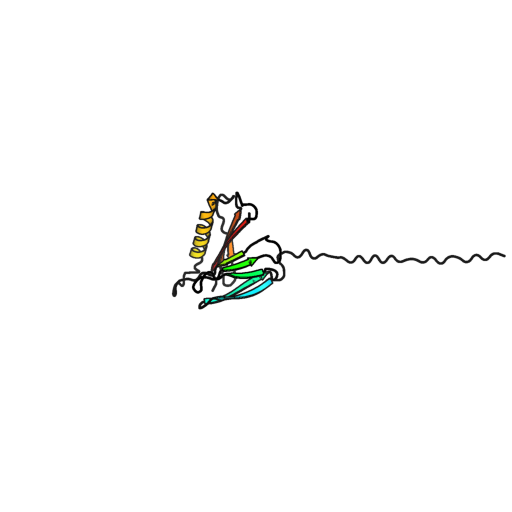9 -18.998 1.00 76.50 90 GLY A C 1
ATOM 692 O O . GLY A 1 90 ? 12.452 10.434 -18.647 1.00 76.50 90 GLY A O 1
ATOM 693 N N . ASP A 1 91 ? 10.377 9.748 -18.153 1.00 85.19 91 ASP A N 1
ATOM 694 C CA . ASP A 1 91 ? 10.452 10.106 -16.728 1.00 85.19 91 ASP A CA 1
ATOM 695 C C . ASP A 1 91 ? 11.195 9.024 -15.933 1.00 85.19 91 ASP A C 1
ATOM 697 O O . ASP A 1 91 ? 10.598 8.116 -15.352 1.00 85.19 91 ASP A O 1
ATOM 701 N N . GLN A 1 92 ? 12.523 9.120 -15.926 1.00 82.44 92 GLN A N 1
ATOM 702 C CA . GLN A 1 92 ? 13.396 8.204 -15.184 1.00 82.44 92 GLN A CA 1
ATOM 703 C C . GLN A 1 92 ? 13.252 8.349 -13.663 1.00 82.44 92 GLN A C 1
ATOM 705 O O . GLN A 1 92 ? 13.570 7.426 -12.917 1.00 82.44 92 GLN A O 1
ATOM 710 N N . ASP A 1 93 ? 12.717 9.477 -13.199 1.00 88.62 93 ASP A N 1
ATOM 711 C CA . ASP A 1 93 ? 12.579 9.781 -11.782 1.00 88.62 93 ASP A CA 1
ATOM 712 C C . ASP A 1 93 ? 11.197 9.411 -11.232 1.00 88.62 93 ASP A C 1
ATOM 714 O O . ASP A 1 93 ? 10.881 9.783 -10.100 1.00 88.62 93 ASP A O 1
ATOM 718 N N . PHE A 1 94 ? 10.342 8.727 -11.998 1.00 89.19 94 PHE A N 1
ATOM 719 C CA . PHE A 1 94 ? 8.997 8.364 -11.544 1.00 89.19 94 PHE A CA 1
ATOM 720 C C . PHE A 1 94 ? 9.031 7.529 -10.252 1.00 89.19 94 PHE A C 1
ATOM 722 O O . PHE A 1 94 ? 8.274 7.787 -9.317 1.00 89.19 94 PHE A O 1
ATOM 729 N N . ASN A 1 95 ? 9.981 6.592 -10.174 1.00 91.25 95 ASN A N 1
ATOM 730 C CA . ASN A 1 95 ? 10.202 5.713 -9.024 1.00 91.25 95 ASN A CA 1
ATOM 731 C C . ASN A 1 95 ? 11.179 6.292 -7.981 1.00 91.25 95 ASN A C 1
ATOM 733 O O . ASN A 1 95 ? 11.580 5.578 -7.063 1.00 91.25 95 ASN A O 1
ATOM 737 N N . ASN A 1 96 ? 11.584 7.564 -8.097 1.00 92.56 96 ASN A N 1
ATOM 738 C CA . ASN A 1 96 ? 12.505 8.185 -7.144 1.00 92.56 96 ASN A CA 1
ATOM 739 C C . ASN A 1 96 ? 11.962 8.086 -5.703 1.00 92.56 96 ASN A C 1
ATOM 741 O O . ASN A 1 96 ? 10.818 8.453 -5.424 1.00 92.56 96 ASN A O 1
ATOM 745 N N . GLN A 1 97 ? 12.803 7.630 -4.772 1.00 92.19 97 GLN A N 1
ATOM 746 C CA . GLN A 1 97 ? 12.387 7.299 -3.408 1.00 92.19 97 GLN A CA 1
ATOM 747 C C . GLN A 1 97 ? 11.808 8.495 -2.631 1.00 92.19 97 GLN A C 1
ATOM 749 O O . GLN A 1 97 ? 10.840 8.328 -1.885 1.00 92.19 97 GLN A O 1
ATOM 754 N N . GLU A 1 98 ? 12.335 9.707 -2.816 1.00 94.19 98 GLU A N 1
ATOM 755 C CA . GLU A 1 98 ? 11.804 10.912 -2.164 1.00 94.19 98 GLU A CA 1
ATOM 756 C C . GLU A 1 98 ? 10.442 11.314 -2.735 1.00 94.19 98 GLU A C 1
ATOM 758 O O . GLU A 1 98 ? 9.549 11.733 -1.988 1.00 94.19 98 GLU A O 1
ATOM 763 N N . LYS A 1 99 ? 10.239 11.128 -4.047 1.00 94.56 99 LYS A N 1
ATOM 764 C CA . LYS A 1 99 ? 8.929 11.332 -4.680 1.00 94.56 99 LYS A CA 1
ATOM 765 C C . LYS A 1 99 ? 7.911 10.313 -4.177 1.00 94.56 99 LYS A C 1
ATOM 767 O O . LYS A 1 99 ? 6.804 10.711 -3.816 1.00 94.56 99 LYS A O 1
ATOM 772 N N . VAL A 1 100 ? 8.289 9.035 -4.078 1.00 96.00 100 VAL A N 1
ATOM 773 C CA . VAL A 1 100 ? 7.432 7.974 -3.517 1.00 96.00 100 VAL A CA 1
ATOM 774 C C . VAL A 1 100 ? 7.073 8.293 -2.065 1.00 96.00 100 VAL A C 1
ATOM 776 O O . VAL A 1 100 ? 5.899 8.256 -1.702 1.00 96.00 100 VAL A O 1
ATOM 779 N N . ARG A 1 101 ? 8.050 8.691 -1.240 1.00 97.50 101 ARG A N 1
ATOM 780 C CA . ARG A 1 101 ? 7.806 9.112 0.147 1.00 97.50 101 ARG A CA 1
ATOM 781 C C . ARG A 1 101 ? 6.803 10.259 0.220 1.00 97.50 101 ARG A C 1
ATOM 783 O O . ARG A 1 101 ? 5.814 10.164 0.940 1.00 97.50 101 ARG A O 1
ATOM 790 N N . THR A 1 102 ? 7.047 11.315 -0.553 1.00 97.06 102 THR A N 1
ATOM 791 C CA . THR A 1 102 ? 6.206 12.518 -0.592 1.00 97.06 102 THR A CA 1
ATOM 792 C C . THR A 1 102 ? 4.791 12.197 -1.071 1.00 97.06 102 THR A C 1
ATOM 794 O O . THR A 1 102 ? 3.821 12.758 -0.563 1.00 97.06 102 THR A O 1
ATOM 797 N N . PHE A 1 103 ? 4.652 11.293 -2.044 1.00 96.25 103 PHE A N 1
ATOM 798 C CA . PHE A 1 103 ? 3.359 10.818 -2.526 1.00 96.25 103 PHE A CA 1
ATOM 799 C C . PHE A 1 103 ? 2.563 10.143 -1.404 1.00 96.25 103 PHE A C 1
ATOM 801 O O . PHE A 1 103 ? 1.426 10.536 -1.146 1.00 96.25 103 PHE A O 1
ATOM 808 N N . VAL A 1 104 ? 3.176 9.185 -0.700 1.00 98.06 104 VAL A N 1
ATOM 809 C CA . VAL A 1 104 ? 2.530 8.455 0.401 1.00 98.06 104 VAL A CA 1
ATOM 810 C C . VAL A 1 104 ? 2.220 9.388 1.577 1.00 98.06 104 VAL A C 1
ATOM 812 O O . VAL A 1 104 ? 1.146 9.304 2.166 1.00 98.06 104 VAL A O 1
ATOM 815 N N . GLU A 1 105 ? 3.113 10.327 1.892 1.00 98.12 105 GLU A N 1
ATOM 816 C CA . GLU A 1 105 ? 2.891 11.317 2.949 1.00 98.12 105 GLU A CA 1
ATOM 817 C C . GLU A 1 105 ? 1.679 12.209 2.659 1.00 98.12 105 GLU A C 1
ATOM 819 O O . GLU A 1 105 ? 0.777 12.326 3.490 1.00 98.12 105 GLU A O 1
ATOM 824 N N . LYS A 1 106 ? 1.624 12.801 1.459 1.00 98.12 106 LYS A N 1
ATOM 825 C CA . LYS A 1 106 ? 0.508 13.661 1.035 1.00 98.12 106 LYS A CA 1
ATOM 826 C C . LYS A 1 106 ? -0.808 12.900 0.974 1.00 98.12 106 LYS A C 1
ATOM 828 O O . LYS A 1 106 ? -1.861 13.481 1.224 1.00 98.12 106 LYS A O 1
ATOM 833 N N . ASP A 1 107 ? -0.765 11.627 0.601 1.00 97.06 107 ASP A N 1
ATOM 834 C CA . ASP A 1 107 ? -1.939 10.767 0.600 1.00 97.06 107 ASP A CA 1
ATOM 835 C C . ASP A 1 107 ? -2.473 10.533 2.021 1.00 97.06 107 ASP A C 1
ATOM 837 O O . ASP A 1 107 ? -3.660 10.735 2.266 1.00 97.06 107 ASP A O 1
ATOM 841 N N . GLY A 1 108 ? -1.597 10.217 2.978 1.00 97.56 108 GLY A N 1
ATOM 842 C CA . GLY A 1 108 ? -1.985 10.056 4.379 1.00 97.56 108 GLY A CA 1
ATOM 843 C C . GLY A 1 108 ? -2.477 11.348 5.029 1.00 97.56 108 GLY A C 1
ATOM 844 O O . GLY A 1 108 ? -3.463 11.326 5.761 1.00 97.56 108 GLY A O 1
ATOM 845 N N . GLN A 1 109 ? -1.845 12.492 4.746 1.00 98.00 109 GLN A N 1
ATOM 846 C CA . GLN A 1 109 ? -2.245 13.786 5.321 1.00 98.00 109 GLN A CA 1
ATOM 847 C C . GLN A 1 109 ? -3.712 14.134 5.023 1.00 98.00 109 GLN A C 1
ATOM 849 O O . GLN A 1 109 ? -4.392 14.712 5.869 1.00 98.00 109 GLN A O 1
ATOM 854 N N . LYS A 1 110 ? -4.232 13.724 3.859 1.00 97.50 110 LYS A N 1
ATOM 855 C CA . LYS A 1 110 ? -5.644 13.916 3.483 1.00 97.50 110 LYS A CA 1
ATOM 856 C C . LYS A 1 110 ? -6.619 13.131 4.365 1.00 97.50 110 LYS A C 1
ATOM 858 O O . LYS A 1 110 ? -7.796 13.471 4.398 1.00 97.50 110 LYS A O 1
ATOM 863 N N . LEU A 1 111 ? -6.149 12.095 5.060 1.00 96.94 111 LEU A N 1
ATOM 864 C CA . LEU A 1 111 ? -6.974 11.226 5.900 1.00 96.94 111 LEU A CA 1
ATOM 865 C C . LEU A 1 111 ? -7.088 11.718 7.347 1.00 96.94 111 LEU A C 1
ATOM 867 O O . LEU A 1 111 ? -8.017 11.303 8.034 1.00 96.94 111 LEU A O 1
ATOM 871 N N . LEU A 1 112 ? -6.204 12.619 7.802 1.00 97.25 112 LEU A N 1
ATOM 872 C CA . LEU A 1 112 ? -6.143 13.113 9.191 1.00 97.25 112 LEU A CA 1
ATOM 873 C C . LEU A 1 112 ? -7.501 13.521 9.802 1.00 97.25 112 LEU A C 1
ATOM 875 O O . LEU A 1 112 ? -7.736 13.196 10.971 1.00 97.25 112 LEU A O 1
ATOM 879 N N . PRO A 1 113 ? -8.427 14.173 9.067 1.00 97.25 113 PRO A N 1
ATOM 880 C CA . PRO A 1 113 ? -9.743 14.496 9.617 1.00 97.25 113 PRO A CA 1
ATOM 881 C C . PRO A 1 113 ? -10.537 13.260 10.078 1.00 97.25 113 PRO A C 1
ATOM 883 O O . PRO A 1 113 ? -11.195 13.306 11.119 1.00 97.25 113 PRO A O 1
ATOM 886 N N . ASN A 1 114 ? -10.405 12.138 9.365 1.00 96.75 114 ASN A N 1
ATOM 887 C CA . ASN A 1 114 ? -11.276 10.963 9.485 1.00 96.75 114 ASN A CA 1
ATOM 888 C C . ASN A 1 114 ? -10.643 9.791 10.258 1.00 96.75 114 ASN A C 1
ATOM 890 O O . ASN A 1 114 ? -11.330 8.832 10.591 1.00 96.75 114 ASN A O 1
ATOM 894 N N . ILE A 1 115 ? -9.351 9.864 10.585 1.00 98.19 115 ILE A N 1
ATOM 895 C CA . ILE A 1 115 ? -8.613 8.779 11.257 1.00 98.19 115 ILE A CA 1
ATOM 896 C C . ILE A 1 115 ? -8.318 9.089 12.720 1.00 98.19 115 ILE A C 1
ATOM 898 O O . ILE A 1 115 ? -8.239 10.252 13.103 1.00 98.19 115 ILE A O 1
ATOM 902 N N . SER A 1 116 ? -8.137 8.063 13.546 1.00 98.25 116 SER A N 1
ATOM 903 C CA . SER A 1 116 ? -7.955 8.184 14.999 1.00 98.25 116 SER A CA 1
ATOM 904 C C . SER A 1 116 ? -6.592 8.772 15.373 1.00 98.25 116 SER A C 1
ATOM 906 O O . SER A 1 116 ? -6.441 9.383 16.429 1.00 98.25 116 SER A O 1
ATOM 908 N N . GLU A 1 117 ? -5.602 8.602 14.504 1.00 97.62 117 GLU A N 1
ATOM 909 C CA . GLU A 1 117 ? -4.242 9.085 14.677 1.00 97.62 117 GLU A CA 1
ATOM 910 C C . GLU A 1 117 ? -4.138 10.604 14.458 1.00 97.62 117 GLU A C 1
ATOM 912 O O . GLU A 1 117 ? -4.791 11.189 13.596 1.00 97.62 117 GLU A O 1
ATOM 917 N N . THR A 1 118 ? -3.262 11.264 15.219 1.00 96.75 118 THR A N 1
ATOM 918 C CA . THR A 1 118 ? -3.029 12.718 15.115 1.00 96.75 118 THR A CA 1
ATOM 919 C C . THR A 1 118 ? -1.963 13.092 14.087 1.00 96.75 118 THR A C 1
ATOM 921 O O . THR A 1 118 ? -1.804 14.264 13.750 1.00 96.75 118 THR A O 1
ATOM 924 N N . LYS A 1 119 ? -1.208 12.105 13.597 1.00 97.19 119 LYS A N 1
ATOM 925 C CA . LYS A 1 119 ? -0.164 12.265 12.585 1.00 97.19 119 LYS A CA 1
ATOM 926 C C . LYS A 1 119 ? 0.004 10.980 11.784 1.00 97.19 119 LYS A C 1
ATOM 928 O O . LYS A 1 119 ? -0.253 9.891 12.292 1.00 97.19 119 LYS A O 1
ATOM 933 N N . ILE A 1 120 ? 0.518 11.114 10.568 1.00 98.19 120 ILE A N 1
ATOM 934 C CA . ILE A 1 120 ? 0.903 9.978 9.730 1.00 98.19 120 ILE A CA 1
ATOM 935 C C . ILE A 1 120 ? 2.335 9.573 10.058 1.00 98.19 120 ILE A C 1
ATOM 937 O O . ILE A 1 120 ? 3.239 10.408 10.070 1.00 98.19 120 ILE A O 1
ATOM 941 N N . VAL A 1 121 ? 2.540 8.284 10.317 1.00 97.69 121 VAL A N 1
ATOM 942 C CA . VAL A 1 121 ? 3.867 7.703 10.532 1.00 97.69 121 VAL A CA 1
ATOM 943 C C . VAL A 1 121 ? 4.174 6.779 9.364 1.00 97.69 121 VAL A C 1
ATOM 945 O O . VAL A 1 121 ? 3.563 5.721 9.223 1.00 97.69 121 VAL A O 1
ATOM 948 N N . LEU A 1 122 ? 5.113 7.198 8.518 1.00 98.38 122 LEU A N 1
ATOM 949 C CA . LEU A 1 122 ? 5.576 6.380 7.404 1.00 98.38 122 LEU A CA 1
ATOM 950 C C . LEU A 1 122 ? 6.541 5.301 7.893 1.00 98.38 122 LEU A C 1
ATOM 952 O O . LEU A 1 122 ? 7.498 5.586 8.610 1.00 98.38 122 LEU A O 1
ATOM 956 N N . THR A 1 123 ? 6.310 4.078 7.434 1.00 98.44 123 THR A N 1
ATOM 957 C CA . THR A 1 123 ? 7.214 2.939 7.574 1.00 98.44 123 THR A CA 1
ATOM 958 C C . THR A 1 123 ? 7.817 2.625 6.214 1.00 98.44 123 THR A C 1
ATOM 960 O O . THR A 1 123 ? 7.110 2.570 5.208 1.00 98.44 123 THR A O 1
ATOM 963 N N . GLU A 1 124 ? 9.133 2.452 6.175 1.00 97.44 124 GLU A N 1
ATOM 964 C CA . GLU A 1 124 ? 9.859 2.131 4.949 1.00 97.44 124 GLU A CA 1
ATOM 965 C C . GLU A 1 124 ? 9.686 0.653 4.574 1.00 97.44 124 GLU A C 1
ATOM 967 O O . GLU A 1 124 ? 9.721 -0.236 5.426 1.00 97.44 124 GLU A O 1
ATOM 972 N N . ILE A 1 125 ? 9.536 0.394 3.279 1.00 95.44 125 ILE A N 1
ATOM 973 C CA . ILE A 1 125 ? 9.557 -0.934 2.671 1.00 95.44 125 ILE A CA 1
ATOM 974 C C . ILE A 1 125 ? 10.884 -1.056 1.932 1.00 95.44 125 ILE A C 1
ATOM 976 O O . ILE A 1 125 ? 11.167 -0.248 1.049 1.00 95.44 125 ILE A O 1
ATOM 980 N N . LYS A 1 126 ? 11.681 -2.075 2.264 1.00 93.75 126 LYS A N 1
ATOM 981 C CA . LYS A 1 126 ? 12.932 -2.389 1.561 1.00 93.75 126 LYS A CA 1
ATOM 982 C C . LYS A 1 126 ? 12.877 -3.783 0.961 1.00 93.75 126 LYS A C 1
ATOM 984 O O . LYS A 1 126 ? 12.570 -4.750 1.654 1.00 93.75 126 LYS A O 1
ATOM 989 N N . GLY A 1 127 ? 13.204 -3.864 -0.319 1.00 88.75 127 GLY A N 1
ATOM 990 C CA . GLY A 1 127 ? 13.487 -5.090 -1.046 1.00 88.75 127 GLY A CA 1
ATOM 991 C C . GLY A 1 127 ? 14.852 -5.027 -1.717 1.00 88.75 127 GLY A C 1
ATOM 992 O O . GLY A 1 127 ? 15.555 -4.025 -1.635 1.00 88.75 127 GLY A O 1
ATOM 993 N N . VAL A 1 128 ? 15.215 -6.110 -2.405 1.00 86.38 128 VAL A N 1
ATOM 994 C CA . VAL A 1 128 ? 16.473 -6.183 -3.168 1.00 86.38 128 VAL A CA 1
ATOM 995 C C . VAL A 1 128 ? 16.456 -5.224 -4.365 1.00 86.38 128 VAL A C 1
ATOM 997 O O . VAL A 1 128 ? 17.462 -4.588 -4.653 1.00 86.38 128 VAL A O 1
ATOM 1000 N N . SER A 1 129 ? 15.312 -5.104 -5.040 1.00 84.81 129 SER A N 1
ATOM 1001 C CA . SER A 1 129 ? 15.128 -4.310 -6.266 1.00 84.81 129 SER A CA 1
ATOM 1002 C C . SER A 1 129 ? 13.919 -3.372 -6.195 1.00 84.81 129 SER A C 1
ATOM 1004 O O . SER A 1 129 ? 13.386 -2.953 -7.218 1.00 84.81 129 SER A O 1
ATOM 1006 N N . TYR A 1 130 ? 13.430 -3.093 -4.988 1.00 90.12 130 TYR A N 1
ATOM 1007 C CA . TYR A 1 130 ? 12.282 -2.223 -4.770 1.00 90.12 130 TYR A CA 1
ATOM 1008 C C . TYR A 1 130 ? 12.394 -1.512 -3.428 1.00 90.12 130 TYR A C 1
ATOM 1010 O O . TYR A 1 130 ? 12.937 -2.050 -2.460 1.00 90.12 130 TYR A O 1
ATOM 1018 N N . SER A 1 131 ? 11.834 -0.313 -3.351 1.00 94.62 131 SER A N 1
ATOM 1019 C CA . SER A 1 131 ? 11.695 0.422 -2.100 1.00 94.62 131 SER A CA 1
ATOM 1020 C C . SER A 1 131 ? 10.396 1.213 -2.096 1.00 94.62 131 SER A C 1
ATOM 1022 O O . SER A 1 131 ? 9.792 1.480 -3.136 1.00 94.62 131 SER A O 1
ATOM 1024 N N . GLY A 1 132 ? 9.908 1.542 -0.911 1.00 97.38 132 GLY A N 1
ATOM 1025 C CA . GLY A 1 132 ? 8.633 2.218 -0.782 1.00 97.38 132 GLY A CA 1
ATOM 1026 C C . GLY A 1 132 ? 8.347 2.661 0.631 1.00 97.38 132 GLY A C 1
ATOM 1027 O O . GLY A 1 132 ? 9.179 2.541 1.528 1.00 97.38 132 GLY A O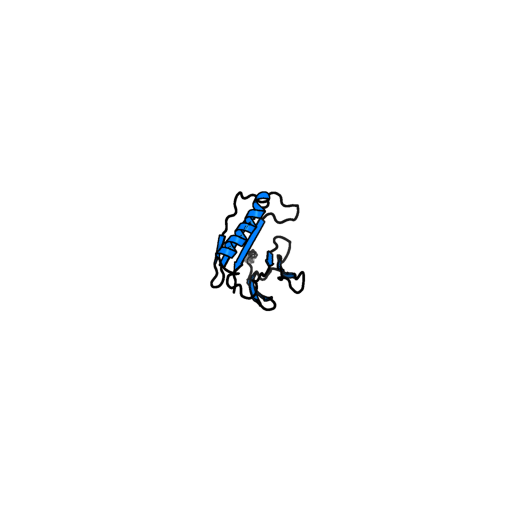 1
ATOM 1028 N N . TYR A 1 133 ? 7.135 3.156 0.821 1.00 98.44 133 TYR A N 1
ATOM 1029 C CA . TYR A 1 133 ? 6.642 3.582 2.119 1.00 98.44 133 TYR A CA 1
ATOM 1030 C C . TYR A 1 133 ? 5.181 3.192 2.267 1.00 98.44 133 TYR A C 1
ATOM 1032 O O . TYR A 1 133 ? 4.425 3.187 1.295 1.00 98.44 133 TYR A O 1
ATOM 1040 N N . TYR A 1 134 ? 4.776 2.905 3.495 1.00 98.62 134 TYR A N 1
ATOM 1041 C CA . TYR A 1 134 ? 3.376 2.734 3.852 1.00 98.62 134 TYR A CA 1
ATOM 1042 C C . TYR A 1 134 ? 3.076 3.379 5.198 1.00 98.62 134 TYR A C 1
ATOM 1044 O O . TYR A 1 134 ? 3.975 3.677 5.981 1.00 98.62 134 TYR A O 1
ATOM 1052 N N . PHE A 1 135 ? 1.797 3.562 5.479 1.00 98.62 135 PHE A N 1
ATOM 1053 C CA . PHE A 1 135 ? 1.286 3.858 6.806 1.00 98.62 135 PHE A CA 1
ATOM 1054 C C . PHE A 1 135 ? 0.031 3.023 7.055 1.00 98.62 135 PHE A C 1
ATOM 1056 O O . PHE A 1 135 ? -0.639 2.585 6.116 1.00 98.62 135 PHE A O 1
ATOM 1063 N N . SER A 1 136 ? -0.291 2.832 8.330 1.00 98.50 136 SER A N 1
ATOM 1064 C CA . SER A 1 136 ? -1.545 2.222 8.766 1.00 98.50 136 SER A CA 1
ATOM 1065 C C . SER A 1 136 ? -2.289 3.192 9.669 1.00 98.50 136 SER A C 1
ATOM 1067 O O . SER A 1 136 ? -1.664 3.876 10.478 1.00 98.50 136 SER A O 1
ATOM 1069 N N . VAL A 1 137 ? -3.605 3.261 9.501 1.00 98.44 137 VAL A N 1
ATOM 1070 C CA . VAL A 1 137 ? -4.495 4.192 10.203 1.00 98.44 137 VAL A CA 1
ATOM 1071 C C . VAL A 1 137 ? -5.809 3.513 10.566 1.00 98.44 137 VAL A C 1
ATOM 1073 O O . VAL A 1 137 ? -6.182 2.491 9.979 1.00 98.44 137 VAL A O 1
ATOM 1076 N N . THR A 1 138 ? -6.510 4.102 11.529 1.00 98.56 138 THR A N 1
ATOM 1077 C CA . THR A 1 138 ? -7.777 3.592 12.053 1.00 98.56 138 THR A CA 1
ATOM 1078 C C . THR A 1 138 ? -8.891 4.590 11.776 1.00 98.56 138 THR A C 1
ATOM 1080 O O . THR A 1 138 ? -8.843 5.709 12.283 1.00 98.56 138 THR A O 1
ATOM 1083 N N . ASP A 1 139 ? -9.922 4.192 11.035 1.00 97.88 139 ASP A N 1
ATOM 1084 C CA . ASP A 1 139 ? -11.121 5.012 10.843 1.00 97.88 139 ASP A CA 1
ATOM 1085 C C . ASP A 1 139 ? -11.799 5.292 12.199 1.00 97.88 139 ASP A C 1
ATOM 1087 O O . ASP A 1 139 ? -12.007 4.380 13.011 1.00 97.88 139 ASP A O 1
ATOM 1091 N N . LYS A 1 140 ? -12.106 6.567 12.468 1.00 97.69 140 LYS A N 1
ATOM 1092 C CA . LYS A 1 140 ? -12.806 7.010 13.685 1.00 97.69 140 LYS A CA 1
ATOM 1093 C C . LYS A 1 140 ? -14.262 6.549 13.722 1.00 97.69 140 LYS A C 1
ATOM 1095 O O . LYS A 1 140 ? -14.792 6.353 14.815 1.00 97.69 140 LYS A O 1
ATOM 1100 N N . ALA A 1 141 ? -14.913 6.432 12.567 1.00 96.69 141 ALA A N 1
ATOM 1101 C CA . ALA A 1 141 ? -16.349 6.205 12.460 1.00 96.69 141 ALA A CA 1
ATOM 1102 C C . ALA A 1 141 ? -16.707 5.401 11.193 1.00 96.69 141 ALA A C 1
ATOM 1104 O O . ALA A 1 141 ? -17.435 5.914 10.342 1.00 96.69 141 ALA A O 1
ATOM 1105 N N . PRO A 1 142 ? -16.231 4.145 11.063 1.00 96.12 142 PRO A N 1
ATOM 1106 C CA . PRO A 1 142 ? -16.571 3.312 9.913 1.00 96.12 142 PRO A CA 1
ATOM 1107 C C . PRO A 1 142 ? -18.078 3.033 9.882 1.00 96.12 142 PRO A C 1
ATOM 1109 O O . PRO A 1 142 ? -18.686 2.757 10.925 1.00 96.12 142 PRO A O 1
ATOM 1112 N N . ASN A 1 143 ? -18.688 3.053 8.695 1.00 95.56 143 ASN A N 1
ATOM 1113 C CA . ASN A 1 143 ? -20.082 2.642 8.559 1.00 95.56 143 ASN A CA 1
ATOM 1114 C C . ASN A 1 143 ? -20.228 1.129 8.817 1.00 95.56 143 ASN A C 1
ATOM 1116 O O . ASN A 1 143 ? -19.263 0.367 8.680 1.00 95.56 143 ASN A O 1
ATOM 1120 N N . PRO A 1 144 ? -21.434 0.643 9.165 1.00 95.56 144 PRO A N 1
ATOM 1121 C CA . PRO A 1 144 ? -21.681 -0.790 9.278 1.00 95.56 144 PRO A CA 1
ATOM 1122 C C . PRO A 1 144 ? -21.268 -1.540 8.002 1.00 95.56 144 PRO A C 1
ATOM 1124 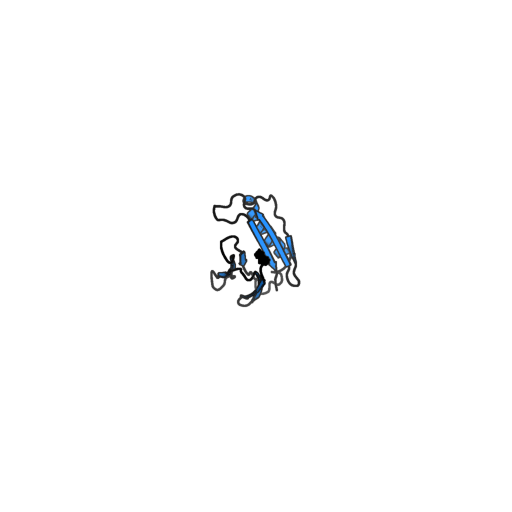O O . PRO A 1 144 ? -21.762 -1.251 6.915 1.00 95.56 144 PRO A O 1
ATOM 1127 N N . GLY A 1 145 ? -20.371 -2.518 8.148 1.00 92.81 145 GLY A N 1
ATOM 1128 C CA . GLY A 1 145 ? -19.846 -3.320 7.037 1.00 92.81 145 GLY A CA 1
ATOM 1129 C C . GLY A 1 145 ? -18.575 -2.775 6.373 1.00 92.81 145 GLY A C 1
ATOM 1130 O O . GLY A 1 145 ? -18.020 -3.467 5.524 1.00 92.81 145 GLY A O 1
ATOM 1131 N N . GLU A 1 146 ? -18.088 -1.592 6.761 1.00 94.38 146 GLU A N 1
ATOM 1132 C CA . GLU A 1 146 ? -16.819 -1.037 6.275 1.00 94.38 146 GLU A CA 1
ATOM 1133 C C . GLU A 1 146 ? -15.607 -1.489 7.104 1.00 94.38 146 GLU A C 1
ATOM 1135 O O . GLU A 1 146 ? -15.711 -1.996 8.226 1.00 94.38 146 GLU A O 1
ATOM 1140 N N . TYR A 1 147 ? -14.418 -1.283 6.537 1.00 95.38 147 TYR A N 1
ATOM 1141 C CA . TYR A 1 147 ? -13.150 -1.630 7.164 1.00 95.38 147 TYR A CA 1
ATOM 1142 C C . TYR A 1 147 ? -12.699 -0.553 8.149 1.00 95.38 147 TYR A C 1
ATOM 1144 O O . TYR A 1 147 ? -12.394 0.570 7.762 1.00 95.38 147 TYR A O 1
ATOM 1152 N N . ARG A 1 148 ? -12.557 -0.923 9.426 1.00 97.06 148 ARG A N 1
ATOM 1153 C CA . ARG A 1 148 ? -12.031 -0.020 10.462 1.00 97.06 148 ARG A CA 1
ATOM 1154 C C . ARG A 1 148 ? -10.541 0.298 10.295 1.00 97.06 148 ARG A C 1
ATOM 1156 O O . ARG A 1 148 ? -10.091 1.364 10.707 1.00 97.06 148 ARG A O 1
ATOM 1163 N N . TYR A 1 149 ? -9.770 -0.636 9.746 1.00 97.94 149 TYR A N 1
ATOM 1164 C CA . TYR A 1 149 ? -8.319 -0.522 9.618 1.00 97.94 149 TYR A CA 1
ATOM 1165 C C . TYR A 1 149 ? -7.926 -0.394 8.158 1.00 97.94 149 TYR A C 1
ATOM 1167 O O . TYR A 1 149 ? -8.423 -1.131 7.307 1.00 97.94 149 TYR A O 1
ATOM 1175 N N . MET A 1 150 ? -6.992 0.510 7.882 1.00 97.19 150 MET A N 1
ATOM 1176 C CA . MET A 1 150 ? -6.524 0.769 6.532 1.00 97.19 150 MET A CA 1
ATOM 1177 C C . MET A 1 150 ? -5.005 0.872 6.505 1.00 97.19 150 MET A C 1
ATOM 1179 O O . MET A 1 150 ? -4.404 1.589 7.302 1.00 97.19 150 MET A O 1
ATOM 1183 N N . THR A 1 151 ? -4.393 0.197 5.538 1.00 98.19 151 THR A N 1
ATOM 1184 C CA . THR A 1 151 ? -2.980 0.359 5.196 1.00 98.19 151 THR A CA 1
ATOM 1185 C C . THR A 1 151 ? -2.888 0.898 3.780 1.00 98.19 151 THR A C 1
ATOM 1187 O O . THR A 1 151 ? -3.472 0.327 2.860 1.00 98.19 151 THR A O 1
ATOM 1190 N N . ARG A 1 152 ? -2.150 1.994 3.594 1.00 97.81 152 ARG A N 1
ATOM 1191 C CA . ARG A 1 152 ? -1.886 2.579 2.273 1.00 97.81 152 ARG A CA 1
ATOM 1192 C C . ARG A 1 152 ? -0.398 2.807 2.105 1.00 97.81 152 ARG A C 1
ATOM 1194 O O . ARG A 1 152 ? 0.314 3.077 3.068 1.00 97.81 152 ARG A O 1
ATOM 1201 N N . GLY A 1 153 ? 0.072 2.693 0.875 1.00 97.69 153 GLY A N 1
ATOM 1202 C CA . GLY A 1 153 ? 1.477 2.860 0.556 1.00 97.69 153 GLY A CA 1
ATOM 1203 C C . GLY A 1 153 ? 1.727 2.841 -0.938 1.00 97.69 153 GLY A C 1
ATOM 1204 O O . GLY A 1 153 ? 0.814 2.635 -1.737 1.00 97.69 153 GLY A O 1
ATOM 1205 N N . ALA A 1 154 ? 2.984 3.053 -1.292 1.00 97.25 154 ALA A N 1
ATOM 1206 C CA . ALA A 1 154 ? 3.476 2.951 -2.653 1.00 97.25 154 ALA A CA 1
ATOM 1207 C C . ALA A 1 154 ? 4.880 2.349 -2.636 1.00 97.25 154 ALA A C 1
ATOM 1209 O O . ALA A 1 154 ? 5.654 2.567 -1.700 1.00 97.25 154 ALA A O 1
ATOM 1210 N N . ILE A 1 155 ? 5.187 1.581 -3.677 1.00 95.44 155 ILE A N 1
ATOM 1211 C CA . ILE A 1 155 ? 6.473 0.918 -3.875 1.00 95.44 155 ILE A CA 1
ATOM 1212 C C . ILE A 1 155 ? 6.927 1.244 -5.295 1.00 95.44 155 ILE A C 1
ATOM 1214 O O . ILE A 1 155 ? 6.175 1.014 -6.241 1.00 95.44 155 ILE A O 1
ATOM 1218 N N . GLY A 1 156 ? 8.140 1.775 -5.431 1.00 93.31 156 GLY A N 1
ATOM 1219 C CA . GLY A 1 156 ? 8.826 1.870 -6.713 1.00 93.31 156 GLY A CA 1
ATOM 1220 C C . GLY A 1 156 ? 9.406 0.506 -7.078 1.00 93.31 156 GLY A C 1
ATOM 1221 O O . GLY A 1 156 ? 10.106 -0.107 -6.268 1.00 93.31 156 GLY A O 1
ATOM 1222 N N . VAL A 1 157 ? 9.085 0.023 -8.276 1.00 87.75 157 VAL A N 1
ATOM 1223 C CA . VAL A 1 157 ? 9.544 -1.264 -8.818 1.00 87.75 157 VAL A CA 1
ATOM 1224 C C . VAL A 1 157 ? 10.016 -1.081 -10.259 1.00 87.75 157 VAL A C 1
ATOM 1226 O O . VAL A 1 157 ? 9.462 -0.242 -10.973 1.00 87.75 157 VAL A O 1
ATOM 1229 N N . GLY A 1 158 ? 10.973 -1.908 -10.686 1.00 79.44 158 GLY A N 1
ATOM 1230 C CA . GLY A 1 158 ? 11.565 -1.854 -12.027 1.00 79.44 158 GLY A CA 1
ATOM 1231 C C . GLY A 1 158 ? 12.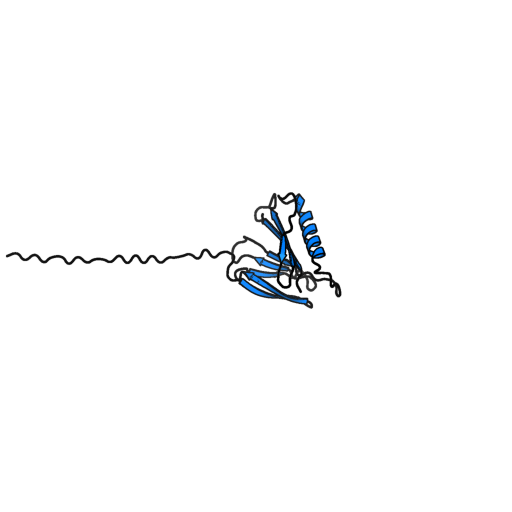968 -1.280 -12.015 1.00 79.44 158 GLY A C 1
ATOM 1232 O O . GLY A 1 158 ? 13.144 -0.193 -11.424 1.00 79.44 158 GLY A O 1
#

Radius of gyration: 27.78 Å; Cα contacts (8 Å, |Δi|>4): 206; chains: 1; bounding box: 38×98×67 Å